Protein AF-A0AAV8ZRA2-F1 (afdb_monomer_lite)

InterPro domains:
  IPR006693 Partial AB-hydrolase lipase domain [PF04083] (5-61)
  IPR029058 Alpha/Beta hydrolase fold [G3DSA:3.40.50.1820] (3-75)
  IPR029058 Alpha/Beta hydrolase fold [SSF53474] (5-59)

Structure (mmCIF, N/CA/C/O backbone):
data_AF-A0AAV8ZRA2-F1
#
_entry.id   AF-A0AAV8ZRA2-F1
#
loop_
_atom_site.group_PDB
_atom_site.id
_atom_site.type_symbol
_atom_site.label_atom_id
_atom_site.label_alt_id
_atom_site.label_comp_id
_atom_site.label_asym_id
_atom_site.label_entity_id
_atom_site.label_seq_id
_atom_site.pdbx_PDB_ins_code
_atom_site.Cartn_x
_atom_site.Cartn_y
_a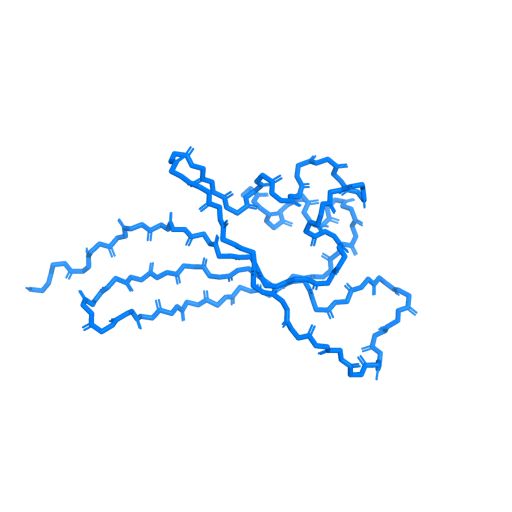tom_site.Cartn_z
_atom_site.occupancy
_atom_site.B_iso_or_equiv
_atom_site.auth_seq_id
_atom_site.auth_comp_id
_atom_site.auth_asym_id
_atom_site.auth_atom_id
_atom_site.pdbx_PDB_model_num
ATOM 1 N N . MET A 1 1 ? -6.205 4.675 -10.063 1.00 71.31 1 MET A N 1
ATOM 2 C CA . MET A 1 1 ? -4.860 5.253 -10.293 1.00 71.31 1 MET A CA 1
ATOM 3 C C . MET A 1 1 ? -3.729 4.321 -9.855 1.00 71.31 1 MET A C 1
ATOM 5 O O . MET A 1 1 ? -2.945 3.937 -10.707 1.00 71.31 1 MET A O 1
ATOM 9 N N . PHE A 1 2 ? -3.679 3.880 -8.591 1.00 75.81 2 PHE A N 1
ATOM 10 C CA . PHE A 1 2 ? -2.612 3.006 -8.065 1.00 75.81 2 PHE A CA 1
ATOM 11 C C . PHE A 1 2 ? -2.307 1.762 -8.932 1.00 75.81 2 PHE A C 1
ATOM 13 O O . PHE A 1 2 ? -1.181 1.569 -9.378 1.00 75.81 2 PHE A O 1
ATOM 20 N N . ILE A 1 3 ? -3.333 0.958 -9.245 1.00 79.44 3 ILE A N 1
ATOM 21 C CA . ILE A 1 3 ? -3.196 -0.273 -10.050 1.00 79.44 3 ILE A CA 1
ATOM 22 C C . ILE A 1 3 ? -2.666 0.019 -11.465 1.00 79.44 3 ILE A C 1
ATOM 24 O O . ILE A 1 3 ? -1.908 -0.776 -12.011 1.00 79.44 3 ILE A O 1
ATOM 28 N N . LEU A 1 4 ? -3.031 1.166 -12.054 1.00 85.56 4 LEU A N 1
ATOM 29 C CA . LEU A 1 4 ? -2.589 1.547 -13.401 1.00 85.56 4 LEU A CA 1
ATOM 30 C C . LEU A 1 4 ? -1.085 1.836 -13.435 1.00 85.56 4 LEU A C 1
ATOM 32 O O . LEU A 1 4 ? -0.410 1.425 -14.374 1.00 85.56 4 LEU A O 1
ATOM 36 N N . ILE A 1 5 ? -0.558 2.491 -12.398 1.00 84.62 5 ILE A N 1
ATOM 37 C CA . ILE A 1 5 ? 0.874 2.792 -12.274 1.00 84.62 5 ILE A CA 1
ATOM 38 C C . ILE A 1 5 ? 1.666 1.498 -12.101 1.00 84.62 5 ILE A C 1
ATOM 40 O O . ILE A 1 5 ? 2.601 1.250 -12.854 1.00 84.62 5 ILE A O 1
ATOM 44 N N . ALA A 1 6 ? 1.254 0.630 -11.177 1.00 80.94 6 ALA A N 1
ATOM 45 C CA . ALA A 1 6 ? 1.916 -0.657 -10.980 1.00 80.94 6 ALA A CA 1
ATOM 46 C C . ALA A 1 6 ? 1.900 -1.517 -12.260 1.00 80.94 6 ALA A C 1
ATOM 48 O O . ALA A 1 6 ? 2.937 -2.047 -12.657 1.00 80.94 6 ALA A O 1
ATOM 49 N N . LYS A 1 7 ? 0.757 -1.576 -12.965 1.00 84.56 7 LYS A N 1
ATOM 50 C CA . LYS A 1 7 ? 0.630 -2.296 -14.242 1.00 84.56 7 LYS A CA 1
ATOM 51 C C . LYS A 1 7 ? 1.536 -1.714 -15.330 1.00 84.56 7 LYS A C 1
ATOM 53 O O . LYS A 1 7 ? 2.140 -2.485 -16.067 1.00 84.56 7 LYS A O 1
ATOM 58 N N . ARG A 1 8 ? 1.669 -0.384 -15.413 1.00 86.75 8 ARG A N 1
ATOM 59 C CA . ARG A 1 8 ? 2.585 0.288 -16.355 1.00 86.75 8 ARG A CA 1
ATOM 60 C C . ARG A 1 8 ? 4.034 -0.164 -16.167 1.00 86.75 8 ARG A C 1
ATOM 62 O O . ARG A 1 8 ? 4.739 -0.323 -17.153 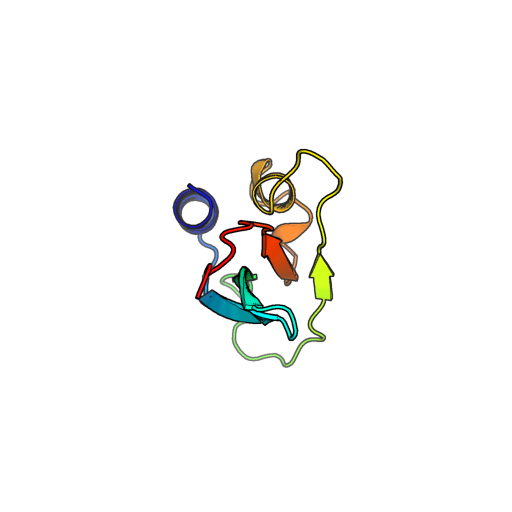1.00 86.75 8 ARG A O 1
ATOM 69 N N . TYR A 1 9 ? 4.454 -0.398 -14.927 1.00 84.38 9 TYR A N 1
ATOM 70 C CA . TYR A 1 9 ? 5.798 -0.893 -14.609 1.00 84.38 9 TYR A CA 1
ATOM 71 C C . TYR A 1 9 ? 5.895 -2.424 -14.567 1.00 84.38 9 TYR A C 1
ATOM 73 O O . TYR A 1 9 ? 6.933 -2.967 -14.202 1.00 84.38 9 TYR A O 1
ATOM 81 N N . GLY A 1 10 ? 4.828 -3.127 -14.956 1.00 83.00 10 GLY A N 1
ATOM 82 C CA . GLY A 1 10 ? 4.803 -4.580 -15.054 1.00 83.00 10 GLY A CA 1
ATOM 83 C C . GLY A 1 10 ? 4.664 -5.307 -13.720 1.00 83.00 10 GLY A C 1
ATOM 84 O O . GLY A 1 10 ? 4.877 -6.509 -13.700 1.00 83.00 10 GLY A O 1
ATOM 85 N N . TYR A 1 11 ? 4.303 -4.647 -12.618 1.00 83.25 11 TYR A N 1
ATOM 86 C CA . TYR A 1 11 ? 4.184 -5.319 -11.322 1.00 83.25 11 TYR A CA 1
ATOM 87 C C . TYR A 1 11 ? 2.781 -5.907 -11.115 1.00 83.25 11 TYR A C 1
ATOM 89 O O . TYR A 1 11 ? 1.783 -5.187 -11.248 1.00 83.25 11 TYR A O 1
ATOM 97 N N . PRO A 1 12 ? 2.671 -7.199 -10.747 1.00 82.94 12 PRO A N 1
ATOM 98 C CA . PRO A 1 12 ? 1.400 -7.793 -10.369 1.00 82.94 12 PRO A CA 1
ATOM 99 C C . PRO A 1 12 ? 0.881 -7.158 -9.083 1.00 82.94 12 PRO A C 1
ATOM 101 O O . PRO A 1 12 ? 1.637 -6.726 -8.215 1.00 82.94 12 PRO A O 1
ATOM 104 N N . MET A 1 13 ? -0.439 -7.122 -8.957 1.00 82.69 13 MET A N 1
ATOM 105 C CA . MET A 1 13 ? -1.113 -6.346 -7.930 1.00 82.69 13 MET A CA 1
ATOM 106 C C . MET A 1 13 ? -2.315 -7.099 -7.383 1.00 82.69 13 MET A C 1
ATOM 108 O O . MET A 1 13 ? -3.131 -7.618 -8.144 1.00 82.69 13 MET A O 1
ATOM 112 N N . LYS A 1 14 ? -2.450 -7.117 -6.059 1.00 86.00 14 LYS A N 1
ATOM 113 C CA . LYS A 1 14 ? -3.655 -7.581 -5.362 1.00 86.00 14 LYS A CA 1
ATOM 114 C C . LYS A 1 14 ? -4.229 -6.445 -4.530 1.00 86.00 14 LYS A C 1
ATOM 116 O O . LYS A 1 14 ? -3.480 -5.643 -3.978 1.00 86.00 14 LYS A O 1
ATOM 121 N N . THR A 1 15 ? -5.551 -6.391 -4.446 1.00 88.50 15 THR A N 1
ATOM 122 C CA . THR A 1 15 ? -6.268 -5.424 -3.611 1.00 88.50 15 THR A CA 1
ATOM 123 C C . THR A 1 15 ? -7.047 -6.186 -2.553 1.00 88.50 15 THR A C 1
ATOM 125 O O . THR A 1 15 ? -7.699 -7.177 -2.875 1.00 88.50 15 THR A O 1
ATOM 128 N N . TYR A 1 16 ? -6.986 -5.723 -1.311 1.00 88.19 16 TYR A N 1
ATOM 129 C CA . TYR A 1 16 ? -7.730 -6.275 -0.185 1.00 88.19 16 TYR A CA 1
ATOM 130 C C . TYR A 1 16 ? -8.576 -5.175 0.445 1.00 88.19 16 TYR A C 1
ATOM 132 O O . TYR A 1 16 ? -8.128 -4.034 0.557 1.00 88.19 16 TYR A O 1
ATOM 140 N N . LYS A 1 17 ? -9.786 -5.527 0.876 1.00 90.06 17 LYS A N 1
ATOM 141 C CA . LYS A 1 17 ? -10.599 -4.684 1.751 1.00 90.06 17 LYS A CA 1
ATOM 142 C C . LYS A 1 17 ? -10.490 -5.232 3.166 1.00 90.06 17 LYS A C 1
ATOM 144 O O . LYS A 1 17 ? -10.690 -6.426 3.363 1.00 90.06 17 LYS A O 1
ATOM 149 N N . VAL A 1 18 ? -10.150 -4.374 4.117 1.00 89.50 18 VAL A N 1
ATOM 150 C CA . VAL A 1 18 ? -10.042 -4.718 5.538 1.00 89.50 18 VAL A CA 1
ATOM 151 C C . VAL A 1 18 ? -10.997 -3.826 6.304 1.00 89.50 18 VAL A C 1
ATOM 153 O O . VAL A 1 18 ? -10.981 -2.616 6.109 1.00 89.50 18 VAL A O 1
ATOM 156 N N . ILE A 1 19 ? -11.824 -4.430 7.146 1.00 89.81 19 ILE A N 1
ATOM 157 C CA . ILE A 1 19 ? -12.733 -3.709 8.031 1.00 89.81 19 ILE A CA 1
ATOM 158 C C . ILE A 1 19 ? -12.037 -3.609 9.385 1.00 89.81 19 ILE A C 1
ATOM 160 O O . ILE A 1 19 ? -11.571 -4.623 9.905 1.00 89.81 19 ILE A O 1
ATOM 164 N N . THR A 1 20 ? -11.886 -2.397 9.907 1.00 87.94 20 THR A N 1
ATOM 165 C CA . THR A 1 20 ? -11.352 -2.175 11.255 1.00 87.94 20 THR A CA 1
ATOM 166 C C . THR A 1 20 ? -12.422 -2.449 12.308 1.00 87.94 20 THR A C 1
ATOM 168 O O . THR A 1 20 ? -13.612 -2.465 12.001 1.00 87.94 20 THR A O 1
ATOM 171 N N . GLU A 1 21 ? -12.009 -2.651 13.559 1.00 92.81 21 GLU A N 1
ATOM 172 C CA . GLU A 1 21 ? -12.930 -2.899 14.681 1.00 92.81 21 GLU A CA 1
ATOM 173 C C . GLU A 1 21 ? -13.961 -1.772 14.857 1.00 92.81 21 GLU A C 1
ATOM 175 O O . GLU A 1 21 ? -15.112 -2.032 15.190 1.00 92.81 21 GLU A O 1
ATOM 180 N N . ASP A 1 22 ? -13.571 -0.532 14.555 1.00 89.81 22 ASP A N 1
ATOM 181 C CA . ASP A 1 22 ? -14.413 0.669 14.574 1.00 89.81 22 ASP A CA 1
ATOM 182 C C . ASP A 1 22 ? -15.169 0.925 13.250 1.00 89.81 22 ASP A C 1
ATOM 184 O O . ASP A 1 22 ? -15.710 2.009 13.038 1.00 89.81 22 ASP A O 1
ATOM 188 N N . GLY A 1 23 ? -15.227 -0.062 12.349 1.00 88.00 23 GLY A N 1
ATOM 189 C CA . GLY A 1 23 ? -16.126 -0.066 11.188 1.00 88.00 23 GLY A CA 1
ATOM 190 C C . GLY A 1 23 ? -15.615 0.643 9.928 1.00 88.00 23 GLY A C 1
ATOM 191 O O . GLY A 1 23 ? -16.368 0.797 8.962 1.00 88.00 23 GLY A O 1
ATOM 192 N N . TYR A 1 24 ? -14.346 1.059 9.874 1.00 83.94 24 TYR A N 1
ATOM 193 C CA . TYR A 1 24 ? -13.779 1.671 8.668 1.00 83.94 24 TYR A CA 1
ATOM 194 C C . TYR A 1 24 ? -13.339 0.627 7.647 1.00 83.94 24 TYR A C 1
ATOM 196 O O . TYR A 1 24 ? -12.684 -0.362 7.974 1.00 83.94 24 TYR A O 1
ATOM 204 N N . ILE A 1 25 ? -13.619 0.897 6.368 1.00 87.25 25 ILE A N 1
ATOM 205 C CA . ILE A 1 25 ? -13.179 0.045 5.258 1.00 87.25 25 ILE A CA 1
ATOM 206 C C . ILE A 1 25 ? -11.866 0.574 4.683 1.00 87.25 25 ILE A C 1
ATOM 208 O O . ILE A 1 25 ? -11.835 1.532 3.913 1.00 87.25 25 ILE A O 1
ATOM 212 N N . LEU A 1 26 ? -10.770 -0.103 4.996 1.00 87.62 26 LEU A N 1
ATOM 213 C CA . LEU A 1 26 ? -9.444 0.169 4.459 1.00 87.62 26 LEU A CA 1
ATOM 214 C C . LEU A 1 26 ? -9.213 -0.598 3.158 1.00 87.62 26 LEU A C 1
ATOM 216 O O . LEU A 1 26 ? -9.573 -1.767 3.032 1.00 87.62 26 LEU A O 1
ATOM 220 N N . THR A 1 27 ? -8.548 0.042 2.196 1.00 88.31 27 THR A N 1
ATOM 221 C CA . THR A 1 27 ? -8.078 -0.626 0.975 1.00 88.31 27 THR A CA 1
ATOM 222 C C . THR A 1 27 ? -6.570 -0.833 1.062 1.00 88.31 27 THR A C 1
ATOM 224 O O . THR A 1 27 ? -5.804 0.130 1.119 1.00 88.31 27 THR A O 1
ATOM 227 N N . LEU A 1 28 ? -6.136 -2.092 1.057 1.00 88.50 28 LEU A N 1
ATOM 228 C CA . LEU A 1 28 ? -4.726 -2.471 1.012 1.00 88.50 28 LEU A CA 1
ATOM 229 C C . LEU A 1 28 ? -4.345 -2.917 -0.393 1.00 88.50 28 LEU A C 1
ATOM 231 O O . LEU A 1 28 ? -5.072 -3.663 -1.050 1.00 88.50 28 LEU A O 1
ATOM 235 N N . PHE A 1 29 ? -3.167 -2.501 -0.825 1.00 88.44 29 PHE A N 1
ATOM 236 C CA . PHE A 1 29 ? -2.564 -2.866 -2.094 1.00 88.44 29 PHE A CA 1
ATOM 237 C C . PHE A 1 29 ? -1.358 -3.765 -1.831 1.00 88.44 29 PHE A C 1
ATOM 239 O O . PHE A 1 29 ? -0.571 -3.494 -0.936 1.00 88.44 29 PHE A O 1
ATOM 246 N N . ARG A 1 30 ? -1.188 -4.853 -2.580 1.00 86.81 30 ARG A N 1
ATOM 247 C CA . ARG A 1 30 ? -0.057 -5.775 -2.411 1.00 86.81 30 ARG A CA 1
ATOM 248 C C . ARG A 1 30 ? 0.632 -6.023 -3.737 1.00 86.81 30 ARG A C 1
ATOM 250 O O . ARG A 1 30 ? -0.021 -6.459 -4.685 1.00 86.81 30 ARG A O 1
ATOM 257 N N . ILE A 1 31 ? 1.950 -5.856 -3.738 1.00 86.50 31 ILE A N 1
ATOM 258 C CA . ILE A 1 31 ? 2.848 -6.251 -4.822 1.00 86.50 31 ILE A CA 1
ATOM 259 C C . ILE A 1 31 ? 3.524 -7.562 -4.385 1.00 86.50 31 ILE A C 1
ATOM 261 O O . ILE A 1 31 ? 4.412 -7.543 -3.532 1.00 86.50 31 ILE A O 1
ATOM 265 N N . PRO A 1 32 ? 3.068 -8.732 -4.874 1.00 79.19 32 PRO A N 1
ATOM 266 C CA . PRO A 1 32 ? 3.487 -10.025 -4.343 1.00 79.19 32 PRO A CA 1
ATOM 267 C C . PRO A 1 32 ? 4.882 -10.452 -4.811 1.00 79.19 32 PRO A C 1
ATOM 269 O O . PRO A 1 32 ? 5.517 -11.249 -4.131 1.00 79.19 32 PRO A O 1
ATOM 272 N N . HIS A 1 33 ? 5.359 -9.966 -5.954 1.00 74.19 33 HIS A N 1
ATOM 273 C CA . HIS A 1 33 ? 6.690 -10.251 -6.493 1.00 74.19 33 HIS A CA 1
ATOM 274 C C . HIS A 1 33 ? 7.003 -9.292 -7.651 1.00 74.19 33 HIS A C 1
ATOM 276 O O . HIS A 1 33 ? 6.104 -8.643 -8.187 1.00 74.19 33 HIS A O 1
ATOM 282 N N . ASN A 1 34 ? 8.275 -9.229 -8.045 1.00 69.38 34 ASN A N 1
ATOM 283 C CA . ASN A 1 34 ? 8.686 -8.714 -9.351 1.00 69.38 34 ASN A CA 1
ATOM 284 C C . ASN A 1 34 ? 8.478 -9.801 -10.432 1.00 69.38 34 ASN A C 1
ATOM 286 O O . ASN A 1 34 ? 8.199 -10.960 -10.117 1.00 69.38 34 ASN A O 1
ATOM 290 N N . ASN A 1 35 ? 8.590 -9.454 -11.714 1.00 64.81 35 ASN A N 1
ATOM 291 C CA . ASN A 1 35 ? 8.299 -10.393 -12.813 1.00 64.81 35 ASN A CA 1
ATOM 292 C C . ASN A 1 35 ? 9.269 -11.572 -12.941 1.00 64.81 35 ASN A C 1
ATOM 294 O O . ASN A 1 35 ? 8.993 -12.502 -13.692 1.00 64.81 35 ASN A O 1
ATOM 298 N N . THR A 1 36 ? 10.389 -11.553 -12.227 1.00 65.88 36 THR A N 1
ATOM 299 C CA . THR A 1 36 ? 11.472 -12.518 -12.419 1.00 65.88 36 THR A CA 1
ATOM 300 C C . THR A 1 36 ? 11.460 -13.660 -11.410 1.00 65.88 36 THR A C 1
ATOM 302 O O . THR A 1 36 ? 12.091 -14.680 -11.662 1.00 65.88 36 THR A O 1
ATOM 305 N N . ASP A 1 37 ? 10.760 -13.534 -10.276 1.00 65.06 37 ASP A N 1
ATOM 306 C CA . ASP A 1 37 ? 11.050 -14.410 -9.136 1.00 65.06 37 ASP A CA 1
ATOM 307 C C . ASP A 1 37 ? 9.786 -14.758 -8.315 1.00 65.06 37 ASP A C 1
ATOM 309 O O . ASP A 1 37 ? 9.644 -14.433 -7.132 1.00 65.06 37 ASP A O 1
ATOM 313 N N . ILE A 1 38 ? 8.843 -15.428 -8.990 1.00 65.81 38 ILE A N 1
ATOM 314 C CA . ILE A 1 38 ? 7.457 -15.712 -8.556 1.00 65.81 38 ILE A CA 1
ATOM 315 C C . ILE A 1 38 ? 7.372 -16.723 -7.391 1.00 65.81 38 ILE A C 1
ATOM 317 O O . ILE A 1 38 ? 6.408 -16.705 -6.629 1.00 65.81 38 ILE A O 1
ATOM 321 N N . LYS A 1 39 ? 8.365 -17.611 -7.229 1.00 66.50 39 LYS A N 1
ATOM 322 C CA . LYS A 1 39 ? 8.234 -18.833 -6.403 1.00 66.50 39 LYS A CA 1
ATOM 323 C C . LYS A 1 39 ? 8.917 -18.800 -5.030 1.00 66.50 39 LYS A C 1
ATOM 325 O O . LYS A 1 39 ? 8.794 -19.767 -4.285 1.00 66.50 39 LYS A O 1
ATOM 330 N N . LYS A 1 40 ? 9.628 -17.728 -4.670 1.00 69.56 40 LYS A N 1
ATOM 331 C CA . LYS A 1 40 ? 10.335 -17.662 -3.379 1.00 69.56 40 LYS A CA 1
ATOM 332 C C . LYS A 1 40 ? 9.431 -17.108 -2.269 1.00 69.56 40 LYS A C 1
ATOM 334 O O . LYS A 1 40 ? 8.861 -16.028 -2.463 1.00 69.56 40 LYS A O 1
ATOM 339 N N . PRO A 1 41 ? 9.311 -17.792 -1.113 1.00 69.75 41 PRO A N 1
ATOM 340 C CA . PRO A 1 41 ? 8.681 -17.213 0.067 1.00 69.75 41 PRO A CA 1
ATOM 341 C C . PRO A 1 41 ? 9.487 -15.990 0.519 1.00 69.75 41 PRO A C 1
ATOM 343 O O . PRO A 1 41 ? 10.717 -15.996 0.492 1.00 69.75 41 PRO A O 1
ATOM 346 N N . ARG A 1 42 ? 8.787 -14.915 0.883 1.00 73.25 42 ARG A N 1
ATOM 347 C CA . ARG A 1 42 ? 9.381 -13.630 1.265 1.00 73.25 42 ARG A CA 1
ATOM 348 C C . ARG A 1 42 ? 8.636 -13.044 2.450 1.00 73.25 42 ARG A C 1
ATOM 350 O O . ARG A 1 42 ? 7.431 -13.259 2.594 1.00 73.25 42 ARG A O 1
ATOM 357 N N . GLN A 1 43 ? 9.364 -12.302 3.274 1.00 81.00 43 GLN A N 1
ATOM 358 C CA . GLN A 1 43 ? 8.792 -11.603 4.412 1.00 81.00 43 GLN A CA 1
ATOM 359 C C . GLN A 1 43 ? 7.896 -10.458 3.915 1.00 81.00 43 GLN A C 1
ATOM 361 O O . GLN A 1 43 ? 8.369 -9.601 3.165 1.00 81.00 43 GLN A O 1
ATOM 366 N N . PRO A 1 44 ? 6.611 -10.421 4.305 1.00 81.88 44 PRO A N 1
ATOM 367 C CA . PRO A 1 44 ? 5.748 -9.303 3.968 1.00 81.88 44 PRO A CA 1
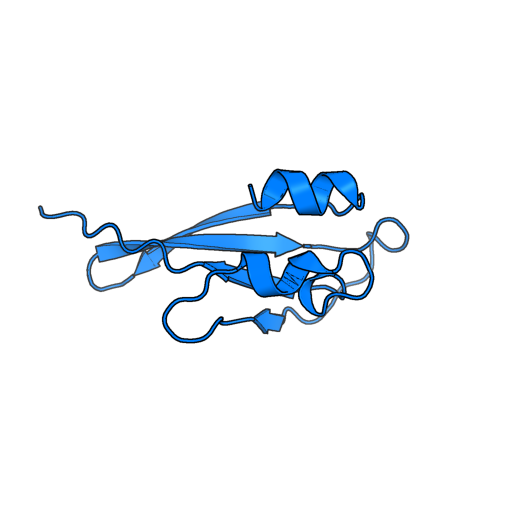ATOM 368 C C . PRO A 1 44 ? 6.188 -8.059 4.742 1.00 81.88 44 PRO A C 1
ATOM 370 O O . PRO A 1 44 ? 6.438 -8.124 5.945 1.00 81.88 44 PRO A O 1
ATOM 373 N N . VAL A 1 45 ? 6.229 -6.915 4.062 1.00 84.88 45 VAL A N 1
ATOM 374 C CA . VAL A 1 45 ? 6.502 -5.619 4.691 1.00 84.88 45 VAL A CA 1
ATOM 375 C C . VAL A 1 45 ? 5.328 -4.679 4.448 1.00 84.88 45 VAL A C 1
ATOM 377 O O . VAL A 1 45 ? 4.817 -4.601 3.330 1.00 84.88 45 VAL A O 1
ATOM 380 N N . LEU A 1 46 ? 4.890 -3.985 5.499 1.00 87.25 46 LEU A N 1
ATOM 381 C CA . LEU A 1 46 ? 3.796 -3.021 5.449 1.00 87.25 46 LEU A CA 1
ATOM 382 C C . LEU A 1 46 ? 4.348 -1.595 5.339 1.00 87.25 46 LEU A C 1
ATOM 384 O O . LEU A 1 46 ? 5.030 -1.125 6.245 1.00 87.25 46 LEU A O 1
ATOM 388 N N . LEU A 1 47 ? 4.007 -0.894 4.260 1.00 87.81 47 LEU A N 1
ATOM 389 C CA . LEU A 1 47 ? 4.295 0.527 4.081 1.00 87.81 47 LEU A CA 1
ATOM 390 C C . LEU A 1 47 ? 3.049 1.353 4.398 1.00 87.81 47 LEU A C 1
ATOM 392 O O . LEU A 1 47 ? 2.010 1.239 3.736 1.00 87.81 47 LEU A O 1
ATOM 396 N N . GLN A 1 48 ? 3.172 2.200 5.414 1.00 88.75 48 GLN A N 1
ATOM 397 C CA . GLN A 1 48 ? 2.148 3.140 5.847 1.00 88.75 48 GLN A CA 1
ATOM 398 C C . GLN A 1 48 ? 2.577 4.548 5.442 1.00 88.75 48 GLN A C 1
ATOM 400 O O . GLN A 1 48 ? 3.643 5.017 5.824 1.00 88.75 48 GLN A O 1
ATOM 405 N N . HIS A 1 49 ? 1.747 5.227 4.655 1.00 86.12 49 HIS A N 1
ATOM 406 C CA . HIS A 1 49 ? 1.982 6.627 4.310 1.00 86.12 49 HIS A CA 1
ATOM 407 C C . HIS A 1 49 ? 1.718 7.554 5.509 1.00 86.12 49 HIS A C 1
ATOM 409 O O . HIS A 1 49 ? 0.969 7.198 6.425 1.00 86.12 49 HIS A O 1
ATOM 415 N N . GLY A 1 50 ? 2.293 8.758 5.460 1.00 82.94 50 GLY A N 1
ATOM 416 C CA . GLY A 1 50 ? 2.047 9.826 6.431 1.00 82.94 50 GLY A CA 1
ATOM 417 C C . GLY A 1 50 ? 0.693 10.526 6.260 1.00 82.94 50 GLY A C 1
ATOM 418 O O . GLY A 1 50 ? -0.160 10.116 5.467 1.00 82.94 50 GLY A O 1
ATOM 419 N N . ILE A 1 51 ? 0.498 11.602 7.019 1.00 87.25 51 ILE A N 1
ATOM 420 C CA . ILE A 1 51 ? -0.710 12.439 6.975 1.00 87.25 51 ILE A CA 1
ATOM 421 C C . ILE A 1 51 ? -0.806 13.129 5.600 1.00 87.25 51 ILE A C 1
ATOM 423 O O . ILE A 1 51 ? 0.210 13.508 5.026 1.00 87.25 51 ILE A O 1
ATOM 427 N N . VAL A 1 52 ? -2.024 13.270 5.059 1.00 85.31 52 VAL A N 1
ATOM 428 C CA . VAL A 1 52 ? -2.304 13.866 3.727 1.00 85.31 52 VAL A CA 1
ATOM 429 C C . VAL A 1 52 ? -1.612 13.139 2.557 1.00 85.31 52 VAL A C 1
ATOM 431 O O . VAL A 1 52 ? -1.439 13.684 1.471 1.00 85.31 52 VAL A O 1
ATOM 434 N N . ALA A 1 53 ? -1.234 11.876 2.748 1.00 86.31 53 ALA A N 1
ATOM 435 C CA . ALA A 1 53 ? -0.671 11.027 1.705 1.00 86.31 53 ALA A CA 1
ATOM 436 C C . ALA A 1 53 ? -1.580 9.821 1.417 1.00 86.31 53 ALA A C 1
ATOM 438 O O . ALA A 1 53 ? -2.606 9.609 2.060 1.00 86.31 53 ALA A O 1
ATOM 439 N N . SER A 1 54 ? -1.207 9.023 0.418 1.00 86.06 54 SER A N 1
ATOM 440 C CA . SER A 1 54 ? -1.863 7.754 0.087 1.00 86.06 54 SER A CA 1
ATOM 441 C C . SER A 1 54 ? -0.820 6.710 -0.315 1.00 86.06 54 SER A C 1
ATOM 443 O O . SER A 1 54 ? 0.361 7.031 -0.452 1.00 86.06 54 SER A O 1
ATOM 445 N N . ALA A 1 55 ? -1.230 5.459 -0.550 1.00 85.31 55 ALA A N 1
ATOM 446 C CA . ALA A 1 55 ? -0.304 4.411 -0.984 1.00 85.31 55 ALA A CA 1
ATOM 447 C C . ALA A 1 55 ? 0.503 4.782 -2.233 1.00 85.31 55 ALA A C 1
ATOM 449 O O . ALA A 1 55 ? 1.618 4.297 -2.401 1.00 85.31 55 ALA A O 1
ATOM 450 N N . ILE A 1 56 ? -0.052 5.623 -3.113 1.00 87.19 56 ILE A N 1
ATOM 451 C CA . ILE A 1 56 ? 0.535 5.916 -4.422 1.00 87.19 56 ILE A CA 1
ATOM 452 C C . ILE A 1 56 ? 1.961 6.454 -4.328 1.00 87.19 56 ILE A C 1
ATOM 454 O O . ILE A 1 56 ? 2.779 6.118 -5.176 1.00 87.19 56 ILE A O 1
ATOM 458 N N . PHE A 1 57 ? 2.278 7.209 -3.273 1.00 88.06 57 PHE A N 1
ATOM 459 C CA . PHE A 1 57 ? 3.593 7.814 -3.074 1.00 88.06 57 PHE A CA 1
ATOM 460 C C . PHE A 1 57 ? 4.716 6.779 -3.012 1.00 88.06 57 PHE A C 1
ATOM 462 O O . PHE A 1 57 ? 5.832 7.062 -3.431 1.00 88.06 57 PHE A O 1
ATOM 469 N N . TRP A 1 58 ? 4.407 5.554 -2.590 1.00 88.19 58 TRP A N 1
ATOM 470 C CA . TRP A 1 58 ? 5.373 4.465 -2.559 1.00 88.19 58 TRP A CA 1
ATOM 471 C C . TRP A 1 58 ? 5.697 3.886 -3.938 1.00 88.19 58 TRP A C 1
ATOM 473 O O . TRP A 1 58 ? 6.623 3.091 -4.028 1.00 88.19 58 TRP A O 1
ATOM 483 N N . ILE A 1 59 ? 4.965 4.242 -4.999 1.00 87.12 59 ILE A N 1
ATOM 484 C CA . ILE A 1 59 ? 5.125 3.664 -6.346 1.00 87.12 59 ILE A CA 1
ATOM 485 C C . ILE A 1 59 ? 5.241 4.704 -7.475 1.00 87.12 59 ILE A C 1
ATOM 487 O O . ILE A 1 59 ? 5.310 4.326 -8.645 1.00 87.12 59 ILE A O 1
ATOM 491 N N . LEU A 1 60 ? 5.218 6.006 -7.158 1.00 88.06 60 LEU A N 1
ATOM 492 C CA . LEU A 1 60 ? 5.182 7.082 -8.162 1.00 88.06 60 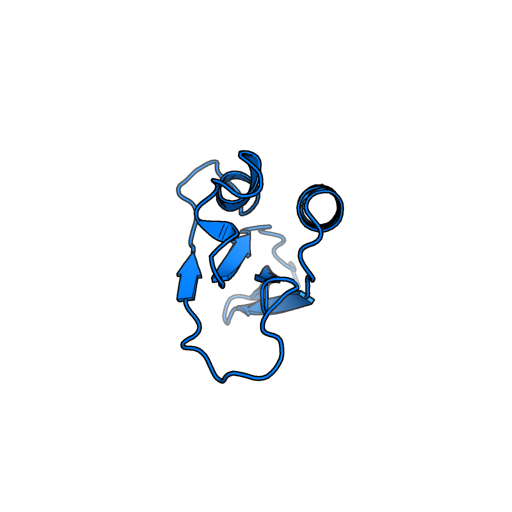LEU A CA 1
ATOM 493 C C . LEU A 1 60 ? 6.430 7.123 -9.057 1.00 88.06 60 LEU A C 1
ATOM 495 O O . LEU A 1 60 ? 6.305 7.377 -10.253 1.00 88.06 60 LEU A O 1
ATOM 499 N N . GLN A 1 61 ? 7.601 6.807 -8.505 1.00 87.00 61 GLN A N 1
ATOM 500 C CA . GLN A 1 61 ? 8.896 6.845 -9.196 1.00 87.00 61 GLN A CA 1
ATOM 501 C C . GLN A 1 61 ? 9.178 5.581 -10.035 1.00 87.00 61 GLN A C 1
ATOM 503 O O . GLN A 1 61 ? 10.308 5.342 -10.449 1.00 87.00 61 GLN A O 1
ATOM 508 N N . GLY A 1 62 ? 8.174 4.731 -10.282 1.00 83.69 62 GLY A N 1
ATOM 509 C CA . GLY A 1 62 ? 8.365 3.482 -11.021 1.00 83.69 62 GLY A CA 1
ATOM 510 C C . GLY A 1 62 ? 9.278 2.499 -10.301 1.00 83.69 62 GLY A C 1
ATOM 511 O O . GLY A 1 62 ? 9.163 2.371 -9.086 1.00 83.69 62 GLY A O 1
ATOM 512 N N . GLN A 1 63 ? 10.150 1.800 -11.038 1.00 81.19 63 GLN A N 1
ATOM 513 C CA . GLN A 1 63 ? 11.034 0.741 -10.512 1.00 81.19 63 GLN A CA 1
ATOM 514 C C . GLN A 1 63 ? 11.954 1.211 -9.373 1.00 81.19 63 GLN A C 1
ATOM 516 O O . GLN A 1 63 ? 12.269 0.421 -8.491 1.00 81.19 63 GLN A O 1
ATOM 521 N N . GLU A 1 64 ? 12.291 2.502 -9.340 1.00 83.06 64 GLU A N 1
ATOM 522 C CA . GLU A 1 64 ? 13.105 3.117 -8.283 1.00 83.06 64 GLU A CA 1
ATOM 523 C C . GLU A 1 64 ? 12.311 3.420 -7.003 1.00 83.06 64 GLU A C 1
ATOM 525 O O . GLU A 1 64 ? 12.870 3.821 -5.983 1.00 83.06 64 GLU A O 1
ATOM 530 N N . SER A 1 65 ? 10.985 3.266 -7.029 1.00 86.25 65 SER A N 1
ATOM 531 C CA . SER A 1 65 ? 10.171 3.532 -5.846 1.00 86.25 65 SER A CA 1
ATOM 532 C C . SER A 1 65 ? 10.338 2.429 -4.817 1.00 86.25 65 SER A C 1
ATOM 534 O O . SER A 1 65 ? 10.317 1.244 -5.156 1.00 86.25 65 SER A O 1
ATOM 536 N N . LEU A 1 66 ? 10.342 2.814 -3.539 1.00 83.25 66 LEU A N 1
ATOM 537 C CA . LEU A 1 66 ? 10.417 1.870 -2.427 1.00 83.25 66 LEU A CA 1
ATOM 538 C C . LEU A 1 66 ? 9.379 0.749 -2.562 1.00 83.25 66 LEU A C 1
ATOM 540 O O . LEU A 1 66 ? 9.724 -0.416 -2.470 1.00 83.25 66 LEU A O 1
ATOM 544 N N . GLY A 1 67 ? 8.129 1.075 -2.887 1.00 79.94 67 GLY A N 1
ATOM 545 C CA . GLY A 1 67 ? 7.030 0.119 -3.014 1.00 79.94 67 GLY A CA 1
ATOM 546 C C . GLY A 1 67 ? 7.208 -0.957 -4.089 1.00 79.94 67 GLY A C 1
ATOM 547 O O . GLY A 1 67 ? 6.495 -1.958 -4.044 1.00 79.94 67 GLY A O 1
ATOM 548 N N . MET A 1 68 ? 8.160 -0.809 -5.016 1.00 76.31 68 MET A N 1
ATOM 549 C CA . MET A 1 68 ? 8.440 -1.822 -6.039 1.00 76.31 68 MET A CA 1
ATOM 550 C C . MET A 1 68 ? 9.331 -2.973 -5.541 1.00 76.31 68 MET A C 1
ATOM 552 O O . MET A 1 68 ? 9.440 -3.993 -6.226 1.00 76.31 68 MET A O 1
ATOM 556 N N . TYR A 1 69 ? 9.889 -2.881 -4.327 1.00 65.44 69 TYR A N 1
ATOM 557 C CA . TYR A 1 69 ? 10.732 -3.919 -3.712 1.00 65.44 69 TYR A CA 1
ATOM 558 C C . TYR A 1 69 ? 9.966 -4.878 -2.763 1.00 65.44 69 TYR A C 1
ATOM 560 O O . TYR A 1 69 ? 10.420 -5.159 -1.662 1.00 65.44 69 TYR A O 1
ATOM 568 N N . HIS A 1 70 ? 8.833 -5.443 -3.212 1.00 63.94 70 HIS A N 1
ATOM 569 C CA . HIS A 1 70 ? 7.999 -6.433 -2.484 1.00 63.94 70 HIS A CA 1
ATOM 570 C C . HIS A 1 70 ? 7.319 -5.906 -1.198 1.00 63.94 70 HIS A C 1
ATOM 572 O O . HIS A 1 70 ? 7.764 -6.171 -0.084 1.00 63.94 70 HIS A O 1
ATOM 578 N N . PHE A 1 71 ? 6.169 -5.227 -1.340 1.00 61.91 71 PHE A N 1
ATOM 579 C CA . PHE A 1 71 ? 5.447 -4.634 -0.202 1.00 61.91 71 PHE A CA 1
ATOM 580 C C . PHE A 1 71 ? 3.928 -4.835 -0.231 1.00 61.91 71 PHE A C 1
ATOM 582 O O . PHE A 1 71 ? 3.283 -4.953 -1.280 1.00 61.91 71 PHE A O 1
ATOM 589 N N . MET A 1 72 ? 3.343 -4.812 0.965 1.00 57.16 72 MET A N 1
ATOM 590 C CA . MET A 1 72 ? 1.957 -4.437 1.203 1.00 57.16 72 MET A CA 1
ATOM 591 C C . MET A 1 72 ? 1.922 -2.937 1.492 1.00 57.16 72 MET A C 1
ATOM 593 O O . MET A 1 72 ? 2.597 -2.449 2.389 1.00 57.16 72 MET A O 1
ATOM 597 N N . ILE A 1 73 ? 1.141 -2.194 0.728 1.00 58.59 73 ILE A N 1
ATOM 598 C CA . ILE A 1 73 ? 1.020 -0.752 0.840 1.00 58.59 73 ILE A CA 1
ATOM 599 C C . ILE A 1 73 ? -0.407 -0.437 1.272 1.00 58.59 73 ILE A C 1
ATOM 601 O O . ILE A 1 73 ? -1.379 -0.777 0.591 1.00 58.59 73 ILE A O 1
ATOM 605 N N . LYS A 1 74 ? -0.544 0.197 2.431 1.00 55.19 74 LYS A N 1
ATOM 606 C CA . LYS A 1 74 ? -1.846 0.578 2.977 1.00 55.19 74 LYS A CA 1
ATOM 607 C C . LYS A 1 74 ? -2.266 1.925 2.406 1.00 55.19 74 LYS A C 1
ATOM 609 O O . LYS A 1 74 ? -1.483 2.867 2.448 1.00 55.19 74 LYS A O 1
ATOM 614 N N . THR A 1 75 ? -3.498 2.028 1.910 1.00 52.72 75 THR A N 1
ATOM 615 C CA . THR A 1 75 ? -4.154 3.321 1.677 1.00 52.72 75 THR A CA 1
ATOM 616 C C . THR A 1 75 ? -5.212 3.527 2.737 1.00 52.72 75 THR A C 1
ATOM 618 O O . THR A 1 75 ? -6.083 2.676 2.932 1.00 52.72 75 THR A O 1
ATOM 621 N N . ILE A 1 76 ? -5.187 4.685 3.385 1.00 53.41 76 ILE A N 1
ATOM 622 C CA . ILE A 1 76 ? -6.341 5.161 4.138 1.00 53.41 76 ILE A CA 1
ATOM 623 C C . ILE A 1 76 ? -7.316 5.768 3.124 1.00 53.41 76 ILE A C 1
ATOM 625 O O . ILE A 1 76 ? -7.106 6.875 2.646 1.00 53.41 76 ILE A O 1
ATOM 629 N N . ASN A 1 77 ? -8.377 5.035 2.786 1.00 48.72 77 ASN A N 1
ATOM 630 C CA . ASN A 1 77 ? -9.620 5.642 2.314 1.00 48.72 77 ASN A CA 1
ATOM 631 C C . ASN A 1 77 ? -10.612 5.482 3.455 1.00 48.72 77 ASN A C 1
ATOM 633 O O . ASN A 1 77 ? -11.078 4.381 3.728 1.00 48.72 77 ASN A O 1
ATOM 637 N N . LYS A 1 78 ? -10.851 6.567 4.183 1.00 49.75 78 LYS A N 1
ATOM 638 C CA . LYS A 1 78 ? -11.715 6.564 5.355 1.00 49.75 78 LYS A CA 1
ATOM 639 C C . LYS A 1 78 ? -13.161 6.753 4.887 1.00 49.75 78 LYS A C 1
ATOM 641 O O . LYS A 1 78 ? -13.641 7.876 4.824 1.00 49.75 78 LYS A O 1
ATOM 646 N N . TYR A 1 79 ? -13.840 5.667 4.526 1.00 50.69 79 TYR A N 1
ATOM 647 C CA . TYR A 1 79 ? -15.303 5.657 4.490 1.00 50.69 79 TYR A CA 1
ATOM 648 C C . TYR A 1 79 ? -15.766 5.030 5.804 1.00 50.69 79 TYR A C 1
ATOM 650 O O . TYR A 1 79 ? -15.538 3.840 6.026 1.00 50.69 79 TYR A O 1
ATOM 658 N N . ALA A 1 80 ? -16.328 5.844 6.700 1.00 44.50 80 ALA A N 1
ATOM 659 C CA . ALA A 1 80 ? -17.106 5.319 7.814 1.00 44.50 80 ALA A CA 1
ATOM 660 C C . ALA A 1 80 ? -18.395 4.743 7.224 1.00 44.50 80 ALA A C 1
ATOM 662 O O . ALA A 1 80 ? -19.092 5.442 6.483 1.00 44.50 80 ALA A O 1
ATOM 663 N N . VAL A 1 8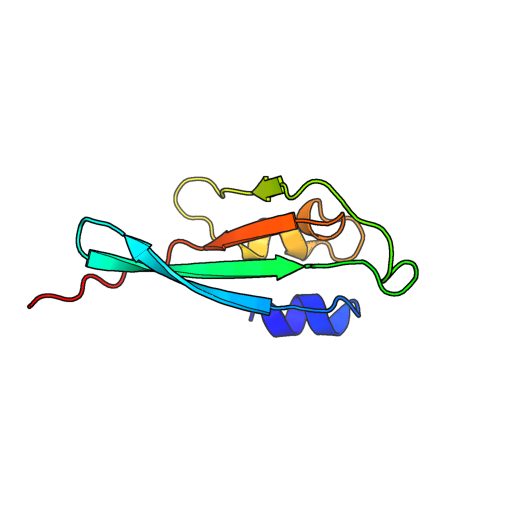1 ? -18.709 3.484 7.524 1.00 47.84 81 VAL A N 1
ATOM 664 C CA . VAL A 1 81 ? -20.094 3.037 7.399 1.00 47.84 81 VAL A CA 1
ATOM 665 C C . VAL A 1 81 ? -20.798 3.607 8.623 1.00 47.84 81 VAL A C 1
ATOM 667 O O . VAL A 1 81 ? -20.616 3.102 9.724 1.00 47.84 81 VAL A O 1
ATOM 670 N N . TYR A 1 82 ? -21.538 4.701 8.449 1.00 42.22 82 TYR A N 1
ATOM 671 C CA . TYR A 1 82 ? -22.567 5.050 9.420 1.00 42.22 82 TYR A CA 1
ATOM 672 C C . TYR A 1 82 ? -23.666 3.994 9.257 1.00 42.22 82 TYR A C 1
ATOM 674 O O . TYR A 1 82 ? -24.365 3.993 8.242 1.00 42.22 82 TYR A O 1
ATOM 682 N N . GLN A 1 83 ? -23.720 3.040 10.186 1.00 39.72 83 GLN A N 1
ATOM 683 C CA . GLN A 1 83 ? -24.954 2.320 10.495 1.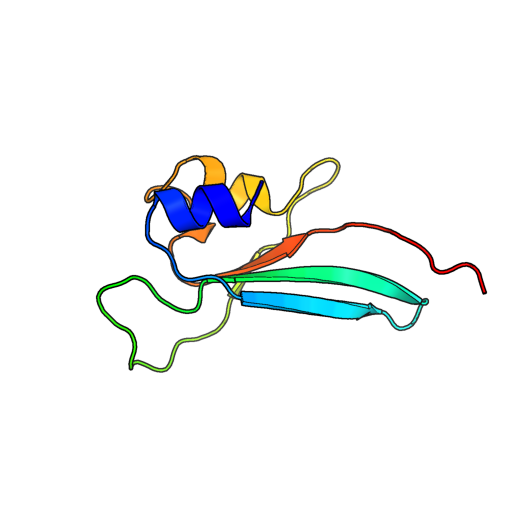00 39.72 83 GLN A CA 1
ATOM 684 C C . GLN A 1 83 ? -25.653 3.062 11.625 1.00 39.72 83 GLN A C 1
ATOM 686 O O . GLN A 1 83 ? -24.930 3.513 12.544 1.00 39.72 83 GLN A O 1
#

Radius of gyration: 13.5 Å; chains: 1; bounding box: 38×33×31 Å

Secondary structure (DSSP, 8-state):
-HHHHHHHTT---EEEEEE-TTSBEEEEEE----TT-TT------EEE--TT--GGGGTTTGGGSGGGTT-EEEE----B---

Organism: NCBI:txid1586634

Foldseek 3Di:
DQVVLCVVLPFDKDWDWDADPQGWTWIKIWRADHPPCNPDDDDEAEDEDDPPDAQNQQCVVPCPGVRVHGYIYIGDPGDHPPD

Sequence (83 aa):
MFILIAKRYGYPMKTYKVITEDGYILTLFRIPHNNTDIKKPRQPVLLQHGIVASAIFWILQGQESLGMYHFMIKTINKYAVYQ

pLDDT: mean 77.33, std 13.54, range [39.72, 92.81]